Protein AF-A0A8K1LD13-F1 (afdb_monomer_lite)

Radius of gyration: 25.96 Å; chains: 1; bounding box: 55×43×73 Å

Secondary structure (DSSP, 8-state):
-TTT----TTSHHHHHHHHHHHHHHS-HHHHHHHTT--SGGGG-HHHHHHHHHHHHHHHHHHHHHHHHHHHHHHHHHHHHHHT-PPP-PPP-

Organism: NCBI:txid364589

Sequence (92 aa):
MCRHTTLDPGSNEGTQQLINLFLGQSTGDIRRKLQKIRGPDSRNLEALLDEAWRVFSNREEGYKQGMKKLVAEAKEREKGKRGQGPPKQGPP

Foldseek 3Di:
DVPPDPDDCPDPVNLQVVLVCCLVVQDPQLNVQLVPDDDPLNSDPVSSVVSSVVSVVVVVVVVVVVVVVVVVVVVVVVVVVVVPDPPDPDDD

Structure (mmCIF, N/CA/C/O backbone):
data_AF-A0A8K1LD13-F1
#
_entry.id   AF-A0A8K1LD13-F1
#
loop_
_atom_site.group_PDB
_atom_site.id
_atom_site.type_symbol
_atom_site.label_atom_id
_atom_site.label_alt_id
_atom_site.label_comp_id
_atom_site.label_asym_id
_atom_site.label_entity_id
_atom_site.label_seq_id
_atom_site.pdbx_PDB_ins_code
_atom_site.Cartn_x
_atom_site.Cartn_y
_atom_site.Cartn_z
_atom_site.occupancy
_atom_site.B_iso_or_equiv
_atom_site.auth_seq_id
_atom_site.auth_comp_id
_atom_site.auth_asym_id
_atom_site.auth_atom_id
_atom_site.pdbx_PDB_model_num
ATOM 1 N N . MET A 1 1 ? 5.741 7.740 -14.083 1.00 71.12 1 MET A N 1
ATOM 2 C CA . MET A 1 1 ? 7.049 7.581 -14.755 1.00 71.12 1 MET A CA 1
ATOM 3 C C . MET A 1 1 ? 7.075 8.209 -16.145 1.00 71.12 1 MET A C 1
ATOM 5 O O . MET A 1 1 ? 8.010 8.939 -16.417 1.00 71.12 1 MET A O 1
ATOM 9 N N . CYS A 1 2 ? 6.028 8.081 -16.963 1.00 76.25 2 CYS A N 1
ATOM 10 C CA . CYS A 1 2 ? 6.045 8.486 -18.381 1.00 76.25 2 CYS A CA 1
ATOM 11 C C . CYS A 1 2 ? 6.338 9.967 -18.707 1.00 76.25 2 CYS A C 1
ATOM 13 O O . CYS A 1 2 ? 6.530 10.293 -19.869 1.00 76.25 2 CYS A O 1
ATOM 15 N N . ARG A 1 3 ? 6.324 10.882 -17.725 1.00 86.25 3 ARG A N 1
ATOM 16 C CA . ARG A 1 3 ? 6.576 12.320 -17.952 1.00 86.25 3 ARG A CA 1
ATOM 17 C C . ARG A 1 3 ? 8.006 12.775 -17.661 1.00 86.25 3 ARG A C 1
ATOM 19 O O . ARG A 1 3 ? 8.425 13.790 -18.198 1.00 86.25 3 ARG A O 1
ATOM 26 N N . HIS A 1 4 ? 8.724 12.080 -16.780 1.00 88.00 4 HIS A N 1
ATOM 27 C CA . HIS A 1 4 ? 10.002 12.565 -16.230 1.00 88.00 4 HIS A CA 1
ATOM 28 C C . HIS A 1 4 ? 11.110 11.507 -16.249 1.00 88.00 4 HIS A C 1
ATOM 30 O O . HIS A 1 4 ? 12.188 11.732 -15.713 1.00 88.00 4 HIS A O 1
ATOM 36 N N . THR A 1 5 ? 10.847 10.347 -16.845 1.00 88.75 5 THR A N 1
ATOM 37 C CA . THR A 1 5 ? 11.853 9.325 -17.119 1.00 88.75 5 THR A CA 1
ATOM 38 C C . THR A 1 5 ? 11.555 8.686 -18.469 1.00 88.75 5 THR A C 1
ATOM 40 O O . THR A 1 5 ? 10.396 8.611 -18.879 1.00 88.75 5 THR A O 1
ATOM 43 N N . THR A 1 6 ? 12.606 8.248 -19.156 1.00 91.62 6 THR A N 1
ATOM 44 C CA . THR A 1 6 ? 12.538 7.469 -20.400 1.00 91.62 6 THR A CA 1
ATOM 45 C C . THR A 1 6 ? 12.249 5.989 -20.150 1.00 91.62 6 THR A C 1
ATOM 47 O O . THR A 1 6 ? 12.053 5.235 -21.098 1.00 91.62 6 THR A O 1
ATOM 50 N N . LEU A 1 7 ? 12.228 5.568 -18.883 1.00 92.38 7 LEU A N 1
ATOM 51 C CA . LEU A 1 7 ? 11.969 4.195 -18.478 1.00 92.38 7 LEU A CA 1
ATOM 52 C C . LEU A 1 7 ? 10.508 3.826 -18.782 1.00 92.38 7 LEU A C 1
ATOM 54 O O . LEU A 1 7 ? 9.582 4.437 -18.235 1.00 92.38 7 LEU A O 1
ATOM 58 N N . ASP A 1 8 ? 10.308 2.824 -19.640 1.00 92.81 8 ASP A N 1
ATOM 59 C CA . ASP A 1 8 ? 8.979 2.296 -19.949 1.00 92.81 8 ASP A CA 1
ATOM 60 C C . ASP A 1 8 ? 8.421 1.544 -18.730 1.00 92.81 8 ASP A C 1
ATOM 62 O O . ASP A 1 8 ? 8.992 0.517 -18.354 1.00 92.81 8 ASP A O 1
ATOM 66 N N . PRO A 1 9 ? 7.315 2.000 -18.111 1.00 91.31 9 PRO A N 1
ATOM 67 C CA . PRO A 1 9 ? 6.728 1.330 -16.954 1.00 91.31 9 PRO A CA 1
ATOM 68 C C . PRO A 1 9 ? 6.195 -0.077 -17.255 1.00 91.31 9 PRO A C 1
ATOM 70 O O . PRO A 1 9 ? 6.073 -0.858 -16.317 1.00 91.31 9 PRO A O 1
ATOM 73 N N . GLY A 1 10 ? 5.873 -0.397 -18.515 1.00 91.38 10 GLY A N 1
ATOM 74 C CA . GLY A 1 10 ? 5.394 -1.725 -18.912 1.00 91.38 10 GLY A CA 1
ATOM 75 C C . GLY A 1 10 ? 6.506 -2.766 -19.054 1.00 91.38 10 GLY A C 1
ATOM 76 O O . GLY A 1 10 ? 6.237 -3.965 -19.032 1.00 91.38 10 GLY A O 1
ATOM 77 N N . SER A 1 11 ? 7.760 -2.326 -19.167 1.00 94.38 11 SER A N 1
ATOM 78 C CA . SER A 1 11 ? 8.918 -3.218 -19.221 1.00 94.38 11 SER A CA 1
ATOM 79 C C . SER A 1 11 ? 9.191 -3.889 -17.867 1.00 94.38 11 SER A C 1
ATOM 81 O O . SER A 1 11 ? 8.776 -3.404 -16.810 1.00 94.38 11 SER A O 1
ATOM 83 N N . ASN A 1 12 ? 9.952 -4.988 -17.871 1.00 93.19 12 ASN A N 1
ATOM 84 C CA . ASN A 1 12 ? 10.363 -5.670 -16.637 1.00 93.19 12 ASN A CA 1
ATOM 85 C C . ASN A 1 12 ? 11.172 -4.747 -15.710 1.00 93.19 12 ASN A C 1
ATOM 87 O O . ASN A 1 12 ? 10.943 -4.714 -14.502 1.00 93.19 12 ASN A O 1
ATOM 91 N N . GLU A 1 13 ? 12.097 -3.967 -16.274 1.00 94.00 13 GLU A N 1
ATOM 92 C CA . GLU A 1 13 ? 12.891 -2.988 -15.525 1.00 94.00 13 GLU A CA 1
ATOM 93 C C . GLU A 1 13 ? 12.012 -1.844 -14.999 1.00 94.00 13 GLU A C 1
ATOM 95 O O . GLU A 1 13 ? 12.111 -1.467 -13.830 1.00 94.00 13 GLU A O 1
ATOM 100 N N . GLY A 1 14 ? 11.068 -1.380 -15.824 1.00 94.56 14 GLY A N 1
ATOM 101 C CA . GLY A 1 14 ? 9.992 -0.462 -15.455 1.00 94.56 14 GLY A CA 1
ATOM 102 C C . GLY A 1 14 ? 9.216 -0.896 -14.229 1.00 94.56 14 GLY A C 1
ATOM 103 O O . GLY A 1 14 ? 9.135 -0.179 -13.229 1.00 94.56 14 GLY A O 1
ATOM 104 N N . THR A 1 15 ? 8.694 -2.113 -14.297 1.00 94.25 15 THR A N 1
ATOM 105 C CA . THR A 1 15 ? 7.925 -2.738 -13.225 1.00 94.25 15 THR A CA 1
ATOM 106 C C . THR A 1 15 ? 8.775 -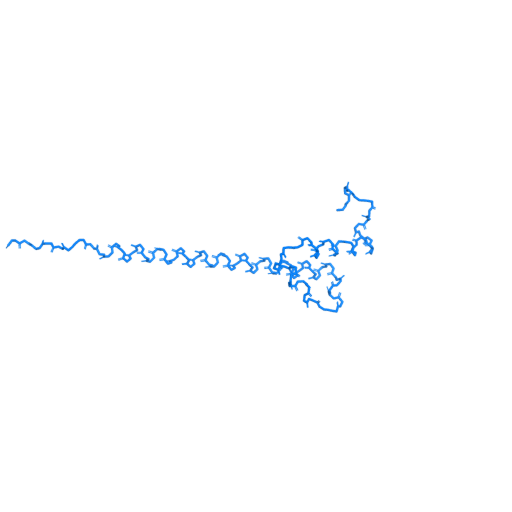2.888 -11.967 1.00 94.25 15 THR A C 1
ATOM 108 O O . THR A 1 15 ? 8.332 -2.545 -10.869 1.00 94.25 15 THR A O 1
ATOM 111 N N . GLN A 1 16 ? 10.032 -3.318 -12.103 1.00 93.44 16 GLN A N 1
ATOM 112 C CA . GLN A 1 16 ? 10.931 -3.459 -10.962 1.00 93.44 16 GLN A CA 1
ATOM 113 C C . GLN A 1 16 ? 11.227 -2.114 -10.286 1.00 93.44 16 GLN A C 1
ATOM 115 O O . GLN A 1 16 ? 11.258 -2.040 -9.051 1.00 93.44 16 GLN A O 1
ATOM 120 N N . GLN A 1 17 ? 11.399 -1.047 -11.069 1.00 94.50 17 GLN A N 1
ATOM 121 C CA . GLN A 1 17 ? 11.586 0.302 -10.549 1.00 94.50 17 GLN A CA 1
ATOM 122 C C . GLN A 1 17 ? 10.314 0.821 -9.867 1.00 94.50 17 GLN A C 1
ATOM 124 O O . GLN A 1 17 ? 10.407 1.439 -8.804 1.00 94.50 17 GLN A O 1
ATOM 129 N N . LEU A 1 18 ? 9.130 0.541 -10.425 1.00 94.75 18 LEU A N 1
ATOM 130 C CA . LEU A 1 18 ? 7.845 0.883 -9.807 1.00 94.75 18 LEU A CA 1
ATOM 131 C C . LEU A 1 18 ? 7.687 0.209 -8.444 1.00 94.75 18 LEU A C 1
ATOM 133 O O . LEU A 1 18 ? 7.336 0.886 -7.483 1.00 94.75 18 LEU A O 1
ATOM 137 N N . ILE A 1 19 ? 8.024 -1.077 -8.332 1.00 95.19 19 ILE A N 1
ATOM 138 C CA . ILE A 1 19 ? 8.008 -1.811 -7.058 1.00 95.19 19 ILE A CA 1
ATOM 139 C C . ILE A 1 19 ? 8.927 -1.144 -6.030 1.00 95.19 19 ILE A C 1
ATOM 141 O O . ILE A 1 19 ? 8.520 -0.902 -4.893 1.00 95.19 19 ILE A O 1
ATOM 145 N N . ASN A 1 20 ? 10.161 -0.815 -6.423 1.00 94.44 20 ASN A N 1
ATOM 146 C CA . ASN A 1 20 ? 11.134 -0.199 -5.521 1.00 94.44 20 ASN A CA 1
ATOM 147 C C . ASN A 1 20 ? 10.657 1.178 -5.031 1.00 94.44 20 ASN A C 1
ATOM 149 O O . ASN A 1 20 ? 10.725 1.463 -3.833 1.00 94.44 20 ASN A O 1
ATOM 153 N N . LEU A 1 21 ? 10.140 2.015 -5.939 1.00 95.19 21 LEU A N 1
ATOM 154 C CA . LEU A 1 21 ? 9.578 3.317 -5.574 1.00 95.19 21 LEU A CA 1
ATOM 155 C C . LEU A 1 21 ? 8.353 3.162 -4.676 1.00 95.19 21 LEU A C 1
ATOM 157 O O . LEU A 1 21 ? 8.271 3.833 -3.651 1.00 95.19 21 LEU A O 1
ATOM 161 N N . PHE A 1 22 ? 7.440 2.250 -5.011 1.00 96.38 22 PHE A N 1
ATOM 162 C CA . PHE A 1 22 ? 6.231 2.009 -4.235 1.00 96.38 22 PHE A CA 1
ATOM 163 C C . PHE A 1 22 ? 6.555 1.586 -2.799 1.00 96.38 22 PHE A C 1
ATOM 165 O O . PHE A 1 22 ? 6.035 2.171 -1.848 1.00 96.38 22 PHE A O 1
ATOM 172 N N . LEU A 1 23 ? 7.483 0.643 -2.616 1.00 95.44 23 LEU A N 1
ATOM 173 C CA . LEU A 1 23 ? 7.945 0.220 -1.292 1.00 95.44 23 LEU A CA 1
ATOM 174 C C . LEU A 1 23 ? 8.637 1.355 -0.528 1.00 95.44 23 LEU A C 1
ATOM 176 O O . LEU A 1 23 ? 8.383 1.530 0.664 1.00 95.44 23 LEU A O 1
ATOM 180 N N . GLY A 1 24 ? 9.503 2.126 -1.190 1.00 95.94 24 GLY A N 1
ATOM 181 C CA . GLY A 1 24 ? 10.246 3.217 -0.558 1.00 95.94 24 GLY A CA 1
ATOM 182 C C . GLY A 1 24 ? 9.355 4.386 -0.131 1.00 95.94 24 GLY A C 1
ATOM 183 O O . GLY A 1 24 ? 9.519 4.922 0.967 1.00 95.94 24 GLY A O 1
ATOM 184 N N . GLN A 1 25 ? 8.388 4.748 -0.976 1.00 96.62 25 GLN A N 1
ATOM 185 C CA . GLN A 1 25 ? 7.552 5.943 -0.825 1.00 96.62 25 GLN A CA 1
ATOM 186 C C . GLN A 1 25 ? 6.217 5.683 -0.113 1.00 96.62 25 GLN A C 1
ATOM 188 O O . GLN A 1 25 ? 5.549 6.636 0.285 1.00 96.62 25 GLN A O 1
ATOM 193 N N . SER A 1 26 ? 5.838 4.420 0.107 1.00 97.88 26 SER A N 1
ATOM 194 C CA . SER A 1 26 ? 4.670 4.067 0.923 1.00 97.88 26 SER A CA 1
ATOM 195 C C . SER A 1 26 ? 4.767 4.620 2.350 1.00 97.88 26 SER A C 1
ATOM 197 O O . SER A 1 26 ? 5.851 4.697 2.942 1.00 97.88 26 SER A O 1
ATOM 199 N N . THR A 1 27 ? 3.614 4.950 2.944 1.00 97.50 27 THR A N 1
ATOM 200 C CA . THR A 1 27 ? 3.532 5.394 4.344 1.00 97.50 27 THR A CA 1
ATOM 201 C C . THR A 1 27 ? 4.056 4.314 5.292 1.00 97.50 27 THR A C 1
ATOM 203 O O . THR A 1 27 ? 4.022 3.123 4.986 1.00 97.50 27 THR A O 1
ATOM 206 N N . GLY A 1 28 ? 4.576 4.707 6.459 1.00 97.56 28 GLY A N 1
ATOM 207 C CA . GLY A 1 28 ? 5.336 3.790 7.318 1.00 97.56 28 GLY A CA 1
ATOM 208 C C . GLY A 1 28 ? 4.570 2.543 7.782 1.00 97.56 28 GLY A C 1
ATOM 209 O O . GLY A 1 28 ? 5.163 1.477 7.914 1.00 97.56 28 GLY A O 1
ATOM 210 N N . ASP A 1 29 ? 3.267 2.657 8.024 1.00 96.75 29 ASP A N 1
ATOM 211 C CA . ASP A 1 29 ? 2.365 1.548 8.352 1.00 96.75 29 ASP A CA 1
ATOM 212 C C . ASP A 1 29 ? 2.183 0.569 7.185 1.00 96.75 29 ASP A C 1
ATOM 214 O O . ASP A 1 29 ? 2.385 -0.634 7.371 1.00 96.75 29 ASP A O 1
ATOM 218 N N . ILE A 1 30 ? 1.890 1.087 5.989 1.00 97.94 30 ILE A N 1
ATOM 219 C CA . ILE A 1 30 ? 1.757 0.300 4.757 1.00 97.94 30 ILE A CA 1
ATOM 220 C C . ILE A 1 30 ? 3.092 -0.365 4.415 1.00 97.94 30 ILE A C 1
ATOM 222 O O . ILE A 1 30 ? 3.163 -1.585 4.296 1.00 97.94 30 ILE A O 1
ATOM 226 N N . ARG A 1 31 ? 4.189 0.398 4.375 1.00 97.56 31 ARG A N 1
ATOM 227 C CA . ARG A 1 31 ? 5.533 -0.116 4.078 1.00 97.56 31 ARG A CA 1
ATOM 228 C C . ARG A 1 31 ? 5.926 -1.278 4.990 1.00 97.56 31 ARG A C 1
ATOM 230 O O . ARG A 1 31 ? 6.395 -2.301 4.502 1.00 97.56 31 ARG A O 1
ATOM 237 N N . ARG A 1 32 ? 5.693 -1.165 6.306 1.00 96.88 32 ARG A N 1
ATOM 238 C CA . ARG A 1 32 ? 5.978 -2.252 7.263 1.00 96.88 32 ARG A CA 1
ATOM 239 C C . ARG A 1 32 ? 5.144 -3.509 7.013 1.00 96.88 32 ARG A C 1
ATOM 241 O O . ARG A 1 32 ? 5.590 -4.593 7.378 1.00 96.88 32 ARG A O 1
ATOM 248 N N . LYS A 1 33 ? 3.933 -3.383 6.463 1.00 97.31 33 LYS A N 1
ATOM 249 C CA . LYS A 1 33 ? 3.090 -4.525 6.080 1.00 97.31 33 LYS A CA 1
ATOM 250 C C . LYS A 1 33 ? 3.589 -5.165 4.788 1.00 97.31 33 LYS A C 1
ATOM 252 O O . LYS A 1 33 ? 3.829 -6.367 4.787 1.00 97.31 33 LYS A O 1
ATOM 257 N N . LEU A 1 34 ? 3.872 -4.364 3.762 1.00 97.00 34 LEU A N 1
ATOM 258 C CA . LEU A 1 34 ? 4.424 -4.842 2.491 1.00 97.00 34 LEU A CA 1
ATOM 259 C C . LEU A 1 34 ? 5.769 -5.560 2.678 1.00 97.00 34 LEU A C 1
ATOM 261 O O . LEU A 1 34 ? 5.973 -6.652 2.160 1.00 97.00 34 LEU A O 1
ATOM 265 N N . GLN A 1 35 ? 6.660 -5.022 3.516 1.00 94.19 35 GLN A N 1
ATOM 266 C CA . GLN A 1 35 ? 7.955 -5.640 3.834 1.00 94.19 35 GLN A CA 1
ATOM 267 C C . GLN A 1 35 ? 7.852 -6.980 4.582 1.00 94.19 35 GLN A C 1
ATOM 269 O O . GLN A 1 35 ? 8.874 -7.642 4.774 1.00 94.19 35 GLN A O 1
ATOM 274 N N . LYS A 1 36 ? 6.662 -7.392 5.037 1.00 95.62 36 LYS A N 1
ATOM 275 C CA . LYS A 1 36 ? 6.427 -8.716 5.637 1.00 95.62 36 LYS A CA 1
ATOM 276 C C . LYS A 1 36 ? 6.000 -9.766 4.617 1.00 95.62 36 LYS A C 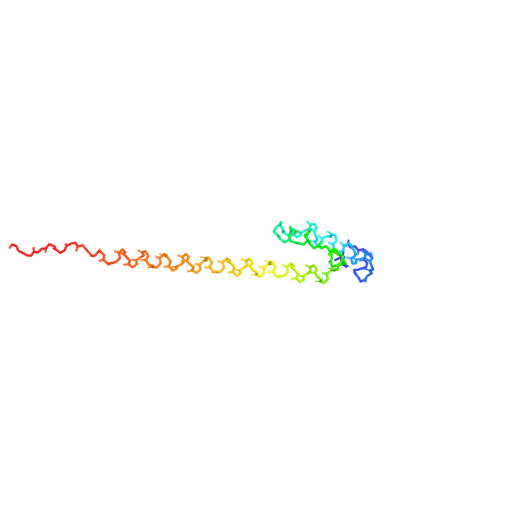1
ATOM 278 O O . LYS A 1 36 ? 6.073 -10.946 4.945 1.00 95.62 36 LYS A O 1
ATOM 283 N N . ILE A 1 37 ? 5.607 -9.365 3.409 1.00 93.75 37 ILE A N 1
ATOM 284 C CA . ILE A 1 37 ? 5.328 -10.300 2.319 1.00 93.75 37 ILE A CA 1
ATOM 285 C C . ILE A 1 37 ? 6.631 -11.040 1.978 1.00 93.75 37 ILE A C 1
ATOM 287 O O . ILE A 1 37 ? 7.734 -10.483 2.040 1.00 93.75 37 ILE A O 1
ATOM 291 N N . ARG A 1 38 ? 6.521 -12.338 1.710 1.00 90.75 38 ARG A N 1
ATOM 292 C CA . ARG A 1 38 ? 7.636 -13.238 1.397 1.00 90.75 38 ARG A CA 1
ATOM 293 C C . ARG A 1 38 ? 7.318 -13.986 0.111 1.00 90.75 38 ARG A C 1
ATOM 295 O O . ARG A 1 38 ? 6.160 -14.083 -0.275 1.00 90.75 38 ARG A O 1
ATOM 302 N N . GLY A 1 39 ? 8.349 -14.536 -0.521 1.00 90.06 39 GLY A N 1
ATOM 303 C CA . GLY A 1 39 ? 8.181 -15.316 -1.742 1.00 90.06 39 GLY A CA 1
ATOM 304 C C . GLY A 1 39 ? 7.845 -14.453 -2.966 1.00 90.06 39 GLY A C 1
ATOM 305 O O . GLY A 1 39 ? 8.123 -13.248 -2.954 1.00 90.06 39 GLY A O 1
ATOM 306 N N . PRO A 1 40 ? 7.288 -15.062 -4.026 1.00 84.94 40 PRO A N 1
ATOM 307 C CA . PRO A 1 40 ? 7.057 -14.410 -5.319 1.00 84.94 40 PRO A CA 1
ATOM 308 C C . PRO A 1 40 ? 6.248 -13.110 -5.222 1.00 84.94 40 PRO A C 1
ATOM 310 O O . PRO A 1 40 ? 6.567 -12.128 -5.890 1.00 84.94 40 PRO A O 1
ATOM 313 N N . ASP A 1 41 ? 5.286 -13.062 -4.302 1.00 86.81 41 ASP A N 1
ATOM 314 C CA . ASP A 1 41 ? 4.403 -11.911 -4.098 1.00 86.81 41 ASP A CA 1
ATOM 315 C C . ASP A 1 41 ? 5.148 -10.663 -3.606 1.00 86.81 41 ASP A C 1
ATOM 317 O O . ASP A 1 41 ? 4.719 -9.542 -3.859 1.00 86.81 41 ASP A O 1
ATOM 321 N N . SER A 1 42 ? 6.315 -10.823 -2.964 1.00 86.31 42 SER A N 1
ATOM 322 C CA . SER A 1 42 ? 7.131 -9.681 -2.508 1.00 86.31 42 SER A CA 1
ATOM 323 C C . SER A 1 42 ? 7.677 -8.818 -3.654 1.00 86.31 42 SER A C 1
ATOM 325 O O . SER A 1 42 ? 8.111 -7.685 -3.431 1.00 86.31 42 SER A O 1
ATOM 327 N N . ARG A 1 43 ? 7.664 -9.352 -4.880 1.00 86.88 43 ARG A N 1
ATOM 328 C CA . ARG A 1 43 ? 8.109 -8.699 -6.116 1.00 86.88 43 ARG A CA 1
ATOM 329 C C . ARG A 1 43 ? 6.984 -8.591 -7.151 1.00 86.88 43 ARG A C 1
ATOM 331 O O . ARG A 1 43 ? 7.263 -8.246 -8.293 1.00 86.88 43 ARG A O 1
ATOM 338 N N . ASN A 1 44 ? 5.735 -8.858 -6.775 1.00 93.94 44 ASN A N 1
ATOM 339 C CA . ASN A 1 44 ? 4.586 -8.663 -7.651 1.00 93.94 44 ASN A CA 1
ATOM 340 C C . ASN A 1 44 ? 3.938 -7.306 -7.340 1.00 93.94 44 ASN A C 1
ATOM 342 O O . ASN A 1 44 ? 3.472 -7.074 -6.226 1.00 93.94 44 ASN A O 1
ATOM 346 N N . LEU A 1 45 ? 3.914 -6.407 -8.327 1.00 94.38 45 LEU A N 1
ATOM 347 C CA . LEU A 1 45 ? 3.334 -5.075 -8.164 1.00 94.38 45 LEU A CA 1
ATOM 348 C C . LEU A 1 45 ? 1.840 -5.131 -7.808 1.00 94.38 45 LEU A C 1
ATOM 350 O O . LEU A 1 45 ? 1.403 -4.359 -6.962 1.00 94.38 45 LEU A O 1
ATOM 354 N N . GLU A 1 46 ? 1.080 -6.050 -8.400 1.00 95.12 46 GLU A N 1
ATOM 355 C CA . GLU A 1 46 ? -0.359 -6.198 -8.151 1.00 95.12 46 GLU A CA 1
ATOM 356 C C . GLU A 1 46 ? -0.629 -6.636 -6.707 1.00 95.12 46 GLU A C 1
ATOM 358 O O . GLU A 1 46 ? -1.340 -5.952 -5.975 1.00 95.12 46 GLU A O 1
ATOM 363 N N . ALA A 1 47 ? 0.064 -7.677 -6.236 1.00 96.00 47 ALA A N 1
ATOM 364 C CA . ALA A 1 47 ? -0.057 -8.147 -4.853 1.00 96.00 47 ALA A CA 1
ATOM 365 C C . ALA A 1 47 ? 0.328 -7.064 -3.824 1.00 96.00 47 ALA A C 1
ATOM 367 O O . ALA A 1 47 ? -0.286 -6.943 -2.760 1.00 96.00 47 ALA A O 1
ATOM 368 N N . LEU A 1 48 ? 1.345 -6.253 -4.136 1.00 97.19 48 LEU A N 1
ATOM 369 C CA . LEU A 1 48 ? 1.746 -5.125 -3.295 1.00 97.19 48 LEU A CA 1
ATOM 370 C C . LEU A 1 48 ? 0.672 -4.029 -3.252 1.00 97.19 48 LEU A C 1
ATOM 372 O O . LEU A 1 48 ? 0.448 -3.449 -2.188 1.00 97.19 48 LEU A O 1
ATOM 376 N N . LEU A 1 49 ? 0.016 -3.739 -4.379 1.00 97.31 49 LEU A N 1
ATOM 377 C CA . LEU A 1 49 ? -1.071 -2.762 -4.450 1.00 97.31 49 LEU A CA 1
ATOM 378 C C . LEU A 1 49 ? -2.302 -3.238 -3.670 1.00 97.31 49 LEU A C 1
ATOM 380 O O . LEU A 1 49 ? -2.849 -2.458 -2.890 1.00 97.31 49 LEU A O 1
ATOM 384 N N . ASP A 1 50 ? -2.676 -4.510 -3.798 1.00 97.44 50 ASP A N 1
ATOM 385 C CA . ASP A 1 50 ? -3.813 -5.095 -3.080 1.00 97.44 50 ASP A CA 1
ATOM 386 C C . ASP A 1 50 ? -3.615 -5.056 -1.561 1.00 97.44 50 ASP A C 1
ATOM 388 O O . ASP A 1 50 ? -4.495 -4.620 -0.809 1.00 97.44 50 ASP A O 1
ATOM 392 N N . GLU A 1 51 ? -2.432 -5.449 -1.081 1.00 97.56 51 GLU A N 1
ATOM 393 C CA . GLU A 1 51 ? -2.129 -5.392 0.350 1.00 97.56 51 GLU A CA 1
ATOM 394 C C . GLU A 1 51 ? -2.085 -3.944 0.855 1.00 97.56 51 GLU A C 1
ATOM 396 O O . GLU A 1 51 ? -2.586 -3.649 1.945 1.00 97.56 51 GLU A O 1
ATOM 401 N N . ALA A 1 52 ? -1.514 -3.022 0.077 1.00 98.12 52 ALA A N 1
ATOM 402 C CA . ALA A 1 52 ? -1.483 -1.611 0.442 1.00 98.12 52 ALA A CA 1
ATOM 403 C C . ALA A 1 52 ? -2.892 -1.019 0.541 1.00 98.12 52 ALA A C 1
ATOM 405 O O . ALA A 1 52 ? -3.188 -0.315 1.511 1.00 98.12 52 ALA A O 1
ATOM 406 N N . TRP A 1 53 ? -3.763 -1.347 -0.416 1.00 98.06 53 TRP A N 1
ATOM 407 C CA . TRP A 1 53 ? -5.164 -0.949 -0.404 1.00 98.06 53 TRP A CA 1
ATOM 408 C C . TRP A 1 53 ? -5.878 -1.486 0.836 1.00 98.06 53 TRP A C 1
ATOM 410 O O . TRP A 1 53 ? -6.478 -0.717 1.586 1.00 98.06 53 TRP A O 1
ATOM 420 N N . ARG A 1 54 ? -5.712 -2.777 1.143 1.00 97.56 54 ARG A N 1
ATOM 421 C CA . ARG A 1 54 ? -6.281 -3.401 2.346 1.00 97.56 54 ARG A CA 1
ATOM 422 C C . ARG A 1 54 ? -5.856 -2.689 3.632 1.00 97.56 54 ARG A C 1
ATOM 424 O O . ARG A 1 54 ? -6.684 -2.420 4.503 1.00 97.56 54 ARG A O 1
ATOM 431 N N . VAL A 1 55 ? -4.565 -2.388 3.780 1.00 97.50 55 VAL A N 1
ATOM 432 C CA . VAL A 1 55 ? -4.039 -1.700 4.972 1.00 97.50 55 VAL A CA 1
ATOM 433 C C . VAL A 1 55 ? -4.584 -0.275 5.071 1.00 97.50 55 VAL A C 1
ATOM 435 O O . VAL A 1 55 ? -4.956 0.155 6.166 1.00 97.50 55 VAL A O 1
ATOM 438 N N . PHE A 1 56 ? -4.665 0.435 3.945 1.00 96.88 56 PHE A N 1
ATOM 439 C CA . PHE A 1 56 ? -5.242 1.773 3.877 1.00 96.88 56 PHE A CA 1
ATOM 440 C C . PHE A 1 56 ? -6.718 1.779 4.305 1.00 96.88 56 PHE A C 1
ATOM 442 O O . PHE A 1 56 ? -7.082 2.524 5.219 1.00 96.88 56 PHE A O 1
ATOM 449 N N . SER A 1 57 ? -7.545 0.905 3.725 1.00 96.44 57 SER A N 1
ATOM 450 C CA . SER A 1 57 ? -8.976 0.819 4.038 1.00 96.44 57 SER A CA 1
ATOM 451 C C . SER A 1 57 ? -9.221 0.476 5.508 1.00 96.44 57 SER A C 1
ATOM 453 O O . SER A 1 57 ? -9.965 1.182 6.186 1.00 96.44 57 SER A O 1
ATOM 455 N N . ASN A 1 58 ? -8.514 -0.522 6.048 1.00 95.81 58 ASN A N 1
ATOM 456 C CA . ASN A 1 58 ? -8.641 -0.913 7.457 1.00 95.81 58 ASN A CA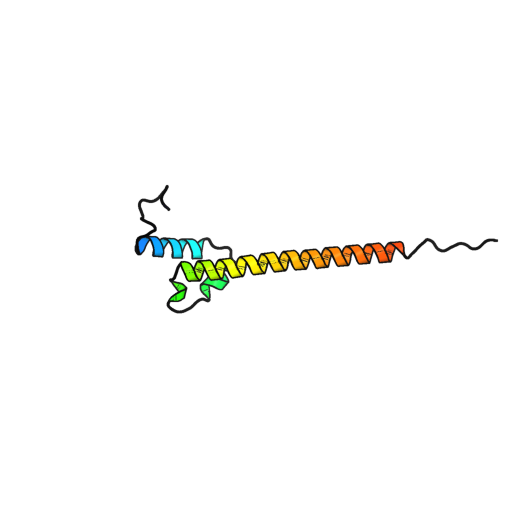 1
ATOM 457 C C . ASN A 1 58 ? -8.318 0.244 8.418 1.00 95.81 58 ASN A C 1
ATOM 459 O O . ASN A 1 58 ? -8.954 0.406 9.463 1.00 95.81 58 ASN A O 1
ATOM 463 N N . ARG A 1 59 ? -7.319 1.066 8.077 1.00 93.12 59 ARG A N 1
ATOM 464 C CA . ARG A 1 59 ? -6.961 2.251 8.862 1.00 93.12 59 ARG A CA 1
ATOM 465 C C . ARG A 1 59 ? -8.066 3.307 8.819 1.00 93.12 59 ARG A C 1
ATOM 467 O O . ARG A 1 59 ? -8.386 3.888 9.859 1.00 93.12 59 ARG A O 1
ATOM 474 N N . GLU A 1 60 ? -8.627 3.577 7.644 1.00 90.81 60 GLU A N 1
ATOM 475 C CA . GLU A 1 60 ? -9.705 4.557 7.486 1.00 90.81 60 GLU A CA 1
ATOM 476 C C . GLU A 1 60 ? -10.974 4.123 8.235 1.00 90.81 60 GLU A C 1
ATOM 478 O O . GLU A 1 60 ? -11.602 4.922 8.935 1.00 90.81 60 GLU A O 1
ATOM 483 N N . GLU A 1 61 ? -11.318 2.839 8.159 1.00 93.19 61 GLU A N 1
ATOM 484 C CA . GLU A 1 61 ? -12.430 2.249 8.903 1.00 93.19 61 GLU A CA 1
ATOM 485 C C . GLU A 1 61 ? -12.230 2.350 10.417 1.00 93.19 61 GLU A C 1
ATOM 487 O O . GLU A 1 61 ? -13.139 2.784 11.131 1.00 93.19 61 GLU A O 1
ATOM 492 N N . GLY A 1 62 ? -11.026 2.040 10.908 1.00 92.38 62 GLY A N 1
ATOM 493 C CA . GLY A 1 62 ? -10.676 2.190 12.321 1.00 92.38 62 GLY A CA 1
ATOM 494 C C . GLY A 1 62 ? -10.832 3.631 12.815 1.00 92.38 62 GLY A C 1
ATOM 495 O O . GLY A 1 62 ? -11.393 3.859 13.890 1.00 92.38 62 GLY A O 1
ATOM 496 N N . TYR A 1 63 ? -10.419 4.619 12.012 1.00 90.88 63 TYR A N 1
ATOM 497 C CA . TYR A 1 63 ? -10.625 6.035 12.330 1.00 90.88 63 TYR A CA 1
ATOM 498 C C . TYR A 1 63 ? -12.113 6.397 12.388 1.00 90.88 63 TYR A C 1
ATOM 500 O O . TYR A 1 63 ? -12.569 6.980 13.375 1.00 90.88 63 TYR A O 1
ATOM 508 N N . LYS A 1 64 ? -12.899 5.996 11.380 1.00 93.31 64 LYS A N 1
ATOM 509 C CA . LYS A 1 64 ? -14.355 6.219 11.350 1.00 93.31 64 LYS A CA 1
ATOM 510 C C . LYS A 1 64 ? -15.036 5.615 12.576 1.00 93.31 64 LYS A C 1
ATOM 512 O O . LYS A 1 64 ? -15.895 6.254 13.183 1.00 93.31 64 LYS A O 1
ATOM 517 N N . GLN A 1 65 ? -14.659 4.399 12.963 1.00 94.00 65 GLN A N 1
ATOM 518 C CA . GLN A 1 65 ? -15.230 3.733 14.128 1.00 94.00 65 GLN A CA 1
ATOM 519 C C . GLN A 1 65 ? -14.809 4.408 15.441 1.00 94.00 65 GLN A C 1
ATOM 521 O O . GLN A 1 65 ? -15.650 4.594 16.322 1.00 94.00 65 GLN A O 1
ATOM 526 N N . GLY A 1 66 ? -13.548 4.831 15.558 1.00 92.88 66 GLY A N 1
ATOM 527 C CA . GLY A 1 66 ? -13.058 5.608 16.697 1.00 92.88 66 GLY A CA 1
ATOM 528 C C . GLY A 1 66 ? -13.807 6.932 16.862 1.00 92.88 66 GLY A C 1
ATOM 529 O O . GLY A 1 66 ? -14.273 7.242 17.956 1.00 92.88 66 GLY A O 1
ATOM 530 N N . MET A 1 67 ? -14.018 7.672 15.770 1.00 93.06 67 MET A N 1
ATOM 531 C CA . MET A 1 67 ? -14.783 8.924 15.794 1.00 93.06 67 MET A CA 1
ATOM 532 C C . MET A 1 67 ? -16.239 8.706 16.203 1.00 93.06 67 MET A C 1
ATOM 534 O O . MET A 1 67 ? -16.757 9.448 17.034 1.00 93.06 67 MET A O 1
ATOM 538 N N . LYS A 1 68 ? -16.895 7.656 15.690 1.00 95.06 68 LYS A N 1
ATOM 539 C CA . LYS A 1 68 ? -18.263 7.303 16.106 1.00 95.06 68 LYS A CA 1
ATOM 540 C C . LYS A 1 68 ? -18.355 7.056 17.615 1.00 95.06 68 LYS A C 1
ATOM 542 O O . LYS A 1 68 ? -19.309 7.518 18.236 1.00 95.06 68 LYS A O 1
ATOM 547 N N . LYS A 1 69 ? -17.369 6.368 18.203 1.00 95.00 69 LYS A N 1
ATOM 548 C CA . LYS A 1 69 ? -17.313 6.133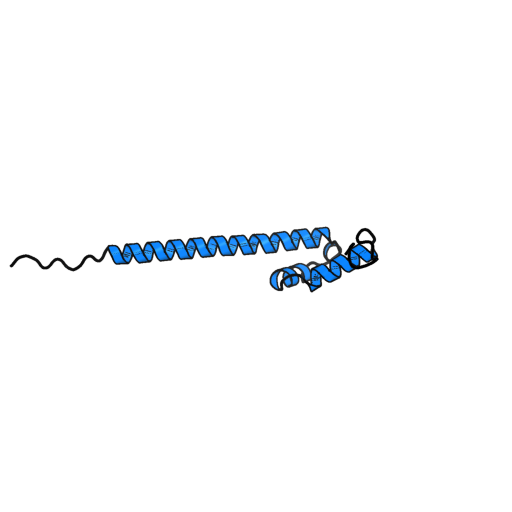 19.656 1.00 95.00 69 LYS A CA 1
ATOM 549 C C . LYS A 1 69 ? -17.145 7.438 20.435 1.00 95.00 69 LYS A C 1
ATOM 551 O O . LYS A 1 69 ? -17.945 7.694 21.327 1.00 95.00 69 LYS A O 1
ATOM 556 N N . LEU A 1 70 ? -16.204 8.300 20.041 1.00 94.88 70 LEU A N 1
ATOM 557 C CA . LEU A 1 70 ? -16.003 9.600 20.697 1.00 94.88 70 LEU A CA 1
ATOM 558 C C . LEU A 1 70 ? -17.259 10.481 20.649 1.00 94.88 70 LEU A C 1
ATOM 560 O O . LEU A 1 70 ? -17.621 11.097 21.650 1.00 94.88 70 LEU A O 1
ATOM 564 N N . VAL A 1 71 ? -17.954 10.517 19.508 1.00 94.38 71 VAL A N 1
ATOM 565 C CA . VAL A 1 71 ? -19.212 11.268 19.365 1.00 94.38 71 VAL A CA 1
ATOM 566 C C . VAL A 1 71 ? -20.306 10.696 20.271 1.00 94.38 71 VAL A C 1
ATOM 568 O O . VAL A 1 71 ? -21.025 11.459 20.917 1.00 94.38 71 VAL A O 1
ATOM 571 N N . ALA A 1 72 ? -20.432 9.368 20.352 1.00 94.44 72 ALA A N 1
ATOM 572 C CA . ALA A 1 72 ? -21.396 8.724 21.241 1.00 94.44 72 ALA A CA 1
ATOM 573 C C . ALA A 1 72 ? -21.098 9.030 22.720 1.00 94.44 72 ALA A C 1
ATOM 575 O O . ALA A 1 72 ? -21.998 9.431 23.456 1.00 94.44 72 ALA A O 1
ATOM 576 N N . GLU A 1 73 ? -19.835 8.926 23.138 1.00 93.00 73 GLU A N 1
ATOM 577 C CA . GLU A 1 73 ? -19.395 9.236 24.503 1.00 93.00 73 GLU A CA 1
ATOM 578 C C . GLU A 1 73 ? -19.627 10.709 24.871 1.00 93.00 73 GLU A C 1
ATOM 580 O O . GLU A 1 73 ? -20.095 11.007 25.973 1.00 93.00 73 GLU A O 1
ATOM 585 N N . ALA A 1 74 ? -19.354 11.639 23.950 1.00 92.44 74 ALA A N 1
ATOM 586 C CA . ALA A 1 74 ? -19.631 13.060 24.151 1.00 92.44 74 ALA A CA 1
ATOM 587 C C . ALA A 1 74 ? -21.134 13.322 24.342 1.00 92.44 74 ALA A C 1
ATOM 589 O O . ALA A 1 74 ? -21.525 14.028 25.274 1.00 92.44 74 ALA A O 1
ATOM 590 N N . LYS A 1 75 ? -21.983 12.696 23.516 1.00 91.69 75 LYS A N 1
ATOM 591 C CA . LYS A 1 75 ? -23.444 12.839 23.589 1.00 91.69 75 LYS A CA 1
ATOM 592 C C . LYS A 1 75 ? -24.017 12.298 24.902 1.00 91.69 75 LYS A C 1
ATOM 594 O O . LYS A 1 75 ? -24.904 12.920 25.488 1.00 91.69 75 LYS A O 1
ATOM 599 N N . GLU A 1 76 ? -23.509 11.167 25.387 1.00 89.00 76 GLU A N 1
ATOM 600 C CA . GLU A 1 76 ? -23.930 10.600 26.673 1.00 89.00 76 GLU A CA 1
ATOM 601 C C . GLU A 1 76 ? -23.443 11.446 27.862 1.00 89.00 76 GLU A C 1
ATOM 603 O O . GLU A 1 76 ? -24.212 11.697 28.793 1.00 89.00 76 GLU A O 1
ATOM 608 N N . ARG A 1 77 ? -22.223 12.007 27.800 1.00 86.31 77 ARG A N 1
ATOM 609 C CA . ARG A 1 77 ? -21.747 12.981 28.802 1.00 86.31 77 ARG A CA 1
ATOM 610 C C . ARG A 1 77 ? -22.610 14.244 28.854 1.00 86.31 77 ARG A C 1
ATOM 612 O O . ARG A 1 77 ? -22.868 14.748 29.946 1.00 86.31 77 ARG A O 1
ATOM 619 N N . GLU A 1 78 ? -23.065 14.765 27.715 1.00 83.38 78 GLU A N 1
ATOM 620 C CA . GLU A 1 78 ? -23.969 15.923 27.689 1.00 83.38 78 GLU A CA 1
ATOM 621 C C . GLU A 1 78 ? -25.34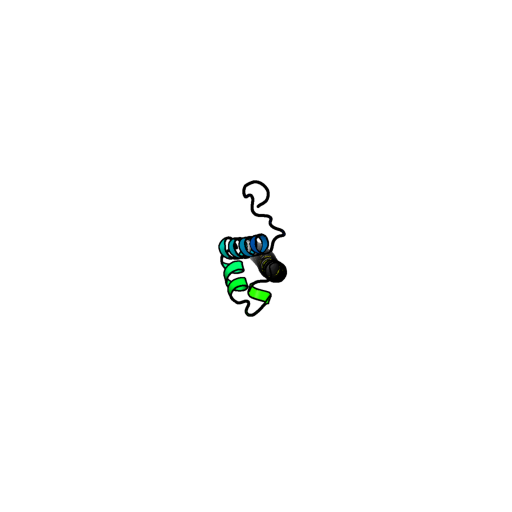5 15.613 28.289 1.00 83.38 78 GLU A C 1
ATOM 623 O O . GLU A 1 78 ? -25.869 16.413 29.068 1.00 83.38 78 GLU A O 1
ATOM 628 N N . LYS A 1 79 ? -25.929 14.448 27.984 1.00 79.81 79 LYS A N 1
ATOM 629 C CA . LYS A 1 79 ? -27.205 14.019 28.582 1.00 79.81 79 LYS A CA 1
ATOM 630 C C . LYS A 1 79 ? -27.105 13.846 30.097 1.00 79.81 79 LYS A C 1
ATOM 632 O O . LYS A 1 79 ? -27.991 14.307 30.811 1.00 79.81 79 LYS A O 1
ATOM 637 N N . GLY A 1 80 ? -26.016 13.249 30.589 1.00 70.31 80 GLY A N 1
ATOM 638 C CA . GLY A 1 80 ? -25.772 13.085 32.026 1.00 70.31 80 GLY A CA 1
ATOM 639 C C . GLY A 1 80 ? -25.696 14.417 32.782 1.00 70.31 80 GLY A C 1
ATOM 640 O O . GLY A 1 80 ? -26.173 14.511 33.910 1.00 70.31 80 GLY A O 1
ATOM 641 N N . LYS A 1 81 ? -25.180 15.477 32.143 1.00 65.31 81 LYS A N 1
ATOM 642 C CA . LYS A 1 81 ? -25.163 16.836 32.712 1.00 65.31 81 LYS A CA 1
ATOM 643 C C . LYS A 1 81 ? -26.536 17.516 32.697 1.00 65.31 81 LYS A C 1
ATOM 645 O O . LYS A 1 81 ? -26.849 18.247 33.628 1.00 65.31 81 LYS A O 1
ATOM 650 N N . ARG A 1 82 ? -27.371 17.268 31.681 1.00 59.84 82 ARG A N 1
ATOM 651 C CA . ARG A 1 82 ? -28.735 17.832 31.591 1.00 59.84 82 ARG A CA 1
ATOM 652 C C . ARG A 1 82 ? -29.733 17.190 32.567 1.00 59.84 82 ARG A C 1
ATOM 654 O O . ARG A 1 82 ? -30.771 17.785 32.830 1.00 59.84 82 ARG A O 1
ATOM 661 N N . GLY A 1 83 ? -29.426 16.008 33.109 1.00 58.41 83 GLY A N 1
ATOM 662 C CA . GLY A 1 83 ? -30.240 15.331 34.128 1.00 58.41 83 GLY A CA 1
ATOM 663 C C . GLY A 1 83 ? -30.094 15.893 35.549 1.00 58.41 83 GLY A C 1
ATOM 664 O O . GLY A 1 83 ? -30.959 15.649 36.386 1.00 58.41 83 GLY A O 1
ATOM 665 N N . GLN A 1 84 ? -29.043 16.673 35.830 1.00 58.06 84 GLN A N 1
ATOM 666 C CA . GLN A 1 84 ? -28.898 17.409 37.090 1.00 58.06 84 GLN A CA 1
ATOM 667 C C . GLN A 1 84 ? -29.493 18.811 36.928 1.00 58.06 84 GLN A C 1
ATOM 669 O O . GLN A 1 84 ? -28.788 19.795 36.720 1.00 58.06 84 GLN A O 1
ATOM 674 N N . GLY A 1 85 ? -30.824 18.897 36.976 1.00 59.78 85 GLY A N 1
ATOM 675 C CA . GLY A 1 85 ? -31.496 20.181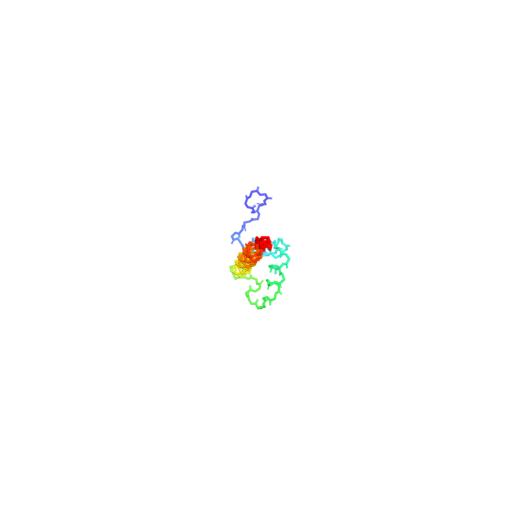 37.178 1.00 59.78 85 GLY A CA 1
ATOM 676 C C . GLY A 1 85 ? -31.134 20.760 38.555 1.00 59.78 85 GLY A C 1
ATOM 677 O O . GLY A 1 85 ? -30.842 19.985 39.471 1.00 59.78 85 GLY A O 1
ATOM 678 N N . PRO A 1 86 ? -31.139 22.096 38.726 1.00 67.25 86 PRO A N 1
ATOM 679 C CA . PRO A 1 86 ? -30.836 22.714 40.013 1.00 67.25 86 PRO A CA 1
ATOM 680 C C . PRO A 1 86 ? -31.762 22.138 41.100 1.00 67.25 86 PRO A C 1
ATOM 682 O O . PRO A 1 86 ? -32.942 21.894 40.817 1.00 67.25 86 PRO A O 1
ATOM 685 N N . PRO A 1 87 ? -31.255 21.880 42.322 1.00 64.19 87 PRO A N 1
ATOM 686 C CA . PRO A 1 87 ? -32.068 21.321 43.392 1.00 64.19 87 PRO A CA 1
ATOM 687 C C . PRO A 1 87 ? -33.268 22.238 43.627 1.00 64.19 87 PRO A C 1
ATOM 689 O O . PRO A 1 87 ? -33.110 23.440 43.844 1.00 64.19 87 PRO A O 1
ATOM 692 N N . LYS A 1 88 ? -34.477 21.674 43.532 1.00 64.50 88 LYS A N 1
ATOM 693 C CA . LYS A 1 88 ? -35.716 22.398 43.820 1.00 64.50 88 LYS A CA 1
ATOM 694 C C . LYS A 1 88 ? -35.671 22.825 45.287 1.00 64.50 88 LYS A C 1
ATOM 696 O O . LYS A 1 88 ? -35.840 21.987 46.168 1.00 64.50 88 LYS A O 1
ATOM 701 N N . GLN A 1 89 ? -35.427 24.108 45.542 1.00 63.38 89 GLN A N 1
ATOM 702 C CA . GLN A 1 89 ? -35.734 24.704 46.837 1.00 63.38 89 GLN A CA 1
ATOM 703 C C . GLN A 1 89 ? -37.254 24.610 47.009 1.00 63.38 89 GLN A C 1
ATOM 705 O O . GLN A 1 89 ? -38.010 25.107 46.172 1.00 63.38 89 GLN A O 1
ATOM 710 N N . GLY A 1 90 ? -37.688 23.849 48.014 1.00 55.25 90 GLY A N 1
ATOM 711 C CA . GLY A 1 90 ? -39.101 23.697 48.348 1.00 55.25 90 GLY A CA 1
ATOM 712 C C . GLY A 1 90 ? -39.687 25.008 48.895 1.00 55.25 90 GLY A C 1
ATOM 713 O O . GLY A 1 90 ? -38.922 25.827 49.408 1.00 55.25 90 GLY A O 1
ATOM 714 N N . PRO A 1 91 ? -41.010 25.228 48.770 1.00 61.19 91 PRO A N 1
ATOM 715 C CA . PRO A 1 91 ? -41.680 26.401 49.333 1.00 61.19 91 PRO A CA 1
ATOM 716 C C . PRO A 1 91 ? -41.762 26.326 50.880 1.00 61.19 91 PRO A C 1
ATOM 718 O O . PRO A 1 91 ? -41.494 25.258 51.429 1.00 61.19 91 PRO A O 1
ATOM 721 N N . PRO A 1 92 ? -42.104 27.450 51.547 1.00 61.06 92 PRO A N 1
ATOM 722 C CA . PRO A 1 92 ? -41.427 28.016 52.726 1.00 61.06 92 PRO A CA 1
ATOM 723 C C . PRO A 1 92 ? -41.633 27.287 54.057 1.00 61.06 92 PRO A C 1
ATOM 725 O O . PRO A 1 92 ? -42.699 26.660 54.245 1.00 61.06 92 PRO A O 1
#

pLDDT: mean 88.68, std 11.75, range [55.25, 98.12]

InterPro domains:
  IPR050462 Retroviral Gag-Pol polyproteins [PTHR33166] (3-77)